Protein AF-A0A1Z8RBE4-F1 (afdb_monomer_lite)

Structure (mmCIF, N/CA/C/O backbone):
data_AF-A0A1Z8RBE4-F1
#
_entry.id   AF-A0A1Z8RBE4-F1
#
loop_
_atom_site.group_PDB
_atom_site.id
_atom_site.type_symbol
_atom_site.label_atom_id
_atom_site.label_alt_id
_atom_site.label_comp_id
_atom_site.label_asym_id
_atom_site.label_entity_id
_atom_site.label_seq_id
_atom_site.pdbx_PDB_ins_code
_atom_site.Cartn_x
_atom_site.Cartn_y
_atom_site.Cartn_z
_atom_site.occupancy
_atom_site.B_iso_or_equiv
_atom_site.auth_seq_id
_atom_site.auth_comp_id
_atom_site.auth_asym_id
_atom_site.auth_atom_id
_atom_site.pdbx_PDB_model_num
ATOM 1 N N . MET A 1 1 ? -74.641 35.977 -3.602 1.00 45.03 1 MET A N 1
ATOM 2 C CA . MET A 1 1 ? -73.282 36.403 -4.003 1.00 45.03 1 MET A CA 1
ATOM 3 C C . MET A 1 1 ? -72.287 35.531 -3.254 1.00 45.03 1 MET A C 1
ATOM 5 O O . MET A 1 1 ? -72.304 35.525 -2.033 1.00 45.03 1 MET A O 1
ATOM 9 N N . PHE A 1 2 ? -71.544 34.701 -3.987 1.00 40.22 2 PHE A N 1
ATOM 10 C CA . PHE A 1 2 ? -70.661 33.651 -3.470 1.00 40.22 2 PHE A CA 1
ATOM 11 C C . PHE A 1 2 ? -69.279 34.232 -3.129 1.00 40.22 2 PHE A C 1
ATOM 13 O O . PHE A 1 2 ? -68.620 34.770 -4.012 1.00 40.22 2 PHE A O 1
ATOM 20 N N . GLY A 1 3 ? -68.839 34.125 -1.871 1.00 46.12 3 GLY A N 1
ATOM 21 C CA . GLY A 1 3 ? -67.482 34.480 -1.436 1.00 46.12 3 GLY A CA 1
ATOM 22 C C . GLY A 1 3 ? -66.641 33.224 -1.222 1.00 46.12 3 GLY A C 1
ATOM 23 O O . GLY A 1 3 ? -66.810 32.531 -0.220 1.00 46.12 3 GLY A O 1
ATOM 24 N N . LEU A 1 4 ? -65.779 32.904 -2.191 1.00 55.22 4 LEU A N 1
ATOM 25 C CA . LEU A 1 4 ? -64.899 31.734 -2.188 1.00 55.22 4 LEU A CA 1
ATOM 26 C C . LEU A 1 4 ? -63.649 31.948 -1.314 1.00 55.22 4 LEU A C 1
ATOM 28 O O . LEU A 1 4 ? -63.030 33.009 -1.324 1.00 55.22 4 LEU A O 1
ATOM 32 N N . ARG A 1 5 ? -63.259 30.879 -0.605 1.00 53.16 5 ARG A N 1
ATOM 33 C CA . ARG A 1 5 ? -62.002 30.712 0.144 1.00 53.16 5 ARG A CA 1
ATOM 34 C C . ARG A 1 5 ? -60.782 30.836 -0.777 1.00 53.16 5 ARG A C 1
ATOM 36 O O . ARG A 1 5 ? -60.680 30.102 -1.758 1.00 53.16 5 ARG A O 1
ATOM 43 N N . MET A 1 6 ? -59.824 31.686 -0.405 1.00 49.75 6 MET A N 1
ATOM 44 C CA . MET A 1 6 ? -58.508 31.756 -1.045 1.00 49.75 6 MET A CA 1
ATOM 45 C C . MET A 1 6 ? -57.665 30.534 -0.654 1.00 49.75 6 MET A C 1
ATOM 47 O O . MET A 1 6 ? -57.445 30.269 0.527 1.00 49.75 6 MET A O 1
ATOM 51 N N . LYS A 1 7 ? -57.199 29.786 -1.656 1.00 60.84 7 LYS A N 1
ATOM 52 C CA . LYS A 1 7 ? -56.149 28.772 -1.524 1.00 60.84 7 LYS A CA 1
ATOM 53 C C . LYS A 1 7 ? -54.821 29.440 -1.864 1.00 60.84 7 LYS A C 1
ATOM 55 O O . LYS A 1 7 ? -54.630 29.878 -2.993 1.00 60.84 7 LYS A O 1
ATOM 60 N N . VAL A 1 8 ? -53.926 29.515 -0.884 1.00 56.09 8 VAL A N 1
ATOM 61 C CA . VAL A 1 8 ? -52.513 29.833 -1.103 1.00 56.09 8 VAL A CA 1
ATOM 62 C C . VAL A 1 8 ? -51.862 28.600 -1.719 1.00 56.09 8 VAL A C 1
ATOM 64 O O . VAL A 1 8 ? -51.882 27.529 -1.116 1.00 56.09 8 VAL A O 1
ATOM 67 N N . HIS A 1 9 ? -51.304 28.753 -2.916 1.00 51.44 9 HIS A N 1
ATOM 68 C CA . HIS A 1 9 ? -50.381 27.791 -3.502 1.00 51.44 9 HIS A CA 1
ATOM 69 C C . HIS A 1 9 ? -49.043 28.494 -3.704 1.00 51.44 9 HIS A C 1
ATOM 71 O O . HIS A 1 9 ? -48.929 29.423 -4.499 1.00 51.44 9 HIS A O 1
ATOM 77 N N . ILE A 1 10 ? -48.056 28.051 -2.931 1.00 52.22 10 ILE A N 1
ATOM 78 C CA . ILE A 1 10 ? -46.643 28.349 -3.133 1.00 52.22 10 ILE A CA 1
ATOM 79 C C . ILE A 1 10 ? -46.169 27.461 -4.285 1.00 52.22 10 ILE A C 1
ATOM 81 O O . ILE A 1 10 ? -46.420 26.254 -4.267 1.00 52.22 10 ILE A O 1
ATOM 85 N N . ILE A 1 11 ? -45.491 28.050 -5.268 1.00 54.41 11 ILE A N 1
ATOM 86 C CA . ILE A 1 11 ? -44.713 27.319 -6.271 1.00 54.41 11 ILE A CA 1
ATOM 87 C C . ILE A 1 11 ? -43.317 27.938 -6.285 1.00 54.41 11 ILE A C 1
ATOM 89 O O . ILE A 1 11 ? -43.170 29.160 -6.286 1.00 54.41 11 ILE A O 1
ATOM 93 N N . ALA A 1 12 ? -42.330 27.053 -6.190 1.00 44.22 12 ALA A N 1
ATOM 94 C CA . ALA A 1 12 ? -40.912 27.332 -6.103 1.00 44.22 12 ALA A CA 1
ATOM 95 C C . ALA A 1 12 ? -40.317 27.775 -7.451 1.00 44.22 12 ALA A C 1
ATOM 97 O O . ALA A 1 12 ? -40.766 27.333 -8.503 1.00 44.22 12 ALA A O 1
ATOM 98 N N . SER A 1 13 ? -39.318 28.648 -7.319 1.00 48.56 13 SER A N 1
ATOM 99 C CA . SER A 1 13 ? -38.073 28.811 -8.078 1.00 48.56 13 SER A CA 1
ATOM 100 C C . SER A 1 13 ? -37.977 28.276 -9.508 1.00 48.56 13 SER A C 1
ATOM 102 O O . SER A 1 13 ? -38.004 27.068 -9.699 1.00 48.56 13 SER A O 1
ATOM 104 N N . ASP A 1 14 ? -37.652 29.174 -10.443 1.00 46.34 14 ASP A N 1
ATOM 105 C CA . ASP A 1 14 ? -36.620 28.923 -11.455 1.00 46.34 14 ASP A CA 1
ATOM 106 C C . ASP A 1 14 ? -36.020 30.237 -11.999 1.00 46.34 14 ASP A C 1
ATOM 108 O O . ASP A 1 14 ? -36.633 31.303 -11.918 1.00 46.34 14 ASP A O 1
ATOM 112 N N . ASP A 1 15 ? -34.805 30.090 -12.532 1.00 50.50 15 ASP A N 1
ATOM 113 C CA . ASP A 1 15 ? -34.038 30.986 -13.409 1.00 50.50 15 ASP A CA 1
ATOM 114 C C . ASP A 1 15 ? -33.240 32.158 -12.804 1.00 50.50 15 ASP A C 1
ATOM 116 O O . ASP A 1 15 ? -33.662 33.314 -12.753 1.00 50.50 15 ASP A O 1
ATOM 120 N N . SER A 1 16 ? -31.966 31.875 -12.506 1.00 50.69 16 SER A N 1
ATOM 121 C CA . SER A 1 16 ? -30.897 32.870 -12.638 1.00 50.69 16 SER A CA 1
ATOM 122 C C . SER A 1 16 ? -29.679 32.282 -13.353 1.00 50.69 16 SER A C 1
ATOM 124 O O . SER A 1 16 ? -28.871 31.543 -12.792 1.00 50.69 16 SER A O 1
ATOM 126 N N . GLU A 1 17 ? -29.596 32.660 -14.620 1.00 48.16 17 GLU A N 1
ATOM 127 C CA . GLU A 1 17 ? -28.511 32.533 -15.583 1.00 48.16 17 GLU A CA 1
ATOM 128 C C . GLU A 1 17 ? -27.193 33.171 -15.089 1.00 48.16 17 GLU A C 1
ATOM 130 O O . GLU A 1 17 ? -27.206 34.251 -14.496 1.00 48.16 17 GLU A O 1
ATOM 135 N N . SER A 1 18 ? -26.036 32.580 -15.425 1.00 45.00 18 SER A N 1
ATOM 136 C CA . SER A 1 18 ? -25.027 33.198 -16.317 1.00 45.00 18 SER A CA 1
ATOM 137 C C . SER A 1 18 ? -23.552 32.832 -16.025 1.00 45.00 18 SER A C 1
ATOM 139 O O . SER A 1 18 ? -23.072 32.994 -14.910 1.00 45.00 18 SER A O 1
ATOM 141 N N . LYS A 1 19 ? -22.843 32.504 -17.129 1.00 41.44 19 LYS A N 1
ATOM 142 C CA . LYS A 1 19 ? -21.396 32.691 -17.441 1.00 41.44 19 LYS A CA 1
ATOM 143 C C . LYS A 1 19 ? -20.410 31.809 -16.640 1.00 41.44 19 LYS A C 1
ATOM 145 O O . LYS A 1 19 ? -20.568 31.612 -15.453 1.00 41.44 19 LYS A O 1
ATOM 150 N N . SER A 1 20 ? -19.365 31.218 -17.215 1.00 42.00 20 SER A N 1
ATOM 151 C CA . SER A 1 20 ? -18.440 31.700 -18.245 1.00 42.00 20 SER A CA 1
ATOM 152 C C . SER A 1 20 ? -17.643 30.529 -18.842 1.00 42.00 20 SER A C 1
ATOM 154 O O . SER A 1 20 ? -17.515 29.504 -18.184 1.00 42.00 20 SER A O 1
ATOM 156 N N . SER A 1 21 ? -17.117 30.740 -20.054 1.00 49.38 21 SER A N 1
ATOM 157 C CA . SER A 1 21 ? -15.854 30.244 -20.643 1.00 49.38 21 SER A CA 1
ATOM 158 C C . SER A 1 21 ? -15.160 29.063 -19.939 1.00 49.38 21 SER A C 1
ATOM 160 O O . SER A 1 21 ? -14.879 29.124 -18.755 1.00 49.38 21 SER A O 1
ATOM 162 N N . ASP A 1 22 ? -14.843 27.958 -20.613 1.00 49.53 22 ASP A N 1
ATOM 163 C CA . ASP A 1 22 ? -13.645 27.911 -21.451 1.00 49.53 22 ASP A CA 1
ATOM 164 C C . ASP A 1 22 ? -13.732 26.836 -22.541 1.00 49.53 22 ASP A C 1
ATOM 166 O O . ASP A 1 22 ? -13.860 25.637 -22.290 1.00 49.53 22 ASP A O 1
ATOM 170 N N . THR A 1 23 ? -13.573 27.271 -23.786 1.00 54.00 23 THR A N 1
ATOM 171 C CA . THR A 1 23 ? -13.182 26.398 -24.889 1.00 54.00 23 THR A CA 1
ATOM 172 C C . THR A 1 23 ? -11.694 26.085 -24.752 1.00 54.00 23 THR A C 1
ATOM 174 O O . THR A 1 23 ? -10.854 26.837 -25.247 1.00 54.00 23 THR A O 1
ATOM 177 N N . VAL A 1 24 ? -11.352 24.973 -24.101 1.00 50.44 24 VAL A N 1
ATOM 178 C CA . VAL A 1 24 ? -10.021 24.372 -24.244 1.00 50.44 24 VAL A CA 1
ATOM 179 C C . VAL A 1 24 ? -10.122 23.220 -25.232 1.00 50.44 24 VAL A C 1
ATOM 181 O O . VAL A 1 24 ? -10.537 22.109 -24.912 1.00 50.44 24 VAL A O 1
ATOM 184 N N . THR A 1 25 ? -9.707 23.507 -26.461 1.00 50.59 25 THR A N 1
ATOM 185 C CA . THR A 1 25 ? -9.302 22.505 -27.443 1.00 50.59 25 THR A CA 1
ATOM 186 C C . THR A 1 25 ? -8.106 21.739 -26.876 1.00 50.59 25 THR A C 1
ATOM 188 O O . THR A 1 25 ? -6.971 22.206 -26.963 1.00 50.59 25 THR A O 1
ATOM 191 N N . LEU A 1 26 ? -8.336 20.561 -26.293 1.00 53.50 26 LEU A N 1
ATOM 192 C CA . LEU A 1 26 ? -7.264 19.598 -26.060 1.00 53.50 26 LEU A CA 1
ATOM 193 C C . LEU A 1 26 ? -7.101 18.739 -27.311 1.00 53.50 26 LEU A C 1
ATOM 195 O O . LEU A 1 26 ? -7.940 17.905 -27.652 1.00 53.50 26 LEU A O 1
ATOM 199 N N . LEU A 1 27 ? -5.984 18.985 -27.993 1.00 48.34 27 LEU A N 1
ATOM 200 C CA . LEU A 1 27 ? -5.386 18.095 -28.973 1.00 48.34 27 LEU A CA 1
ATOM 201 C C . LEU A 1 27 ? -5.362 16.675 -28.400 1.00 48.34 27 LEU A C 1
ATOM 203 O O . LEU A 1 27 ? -4.679 16.383 -27.419 1.00 48.34 27 LEU A O 1
ATOM 207 N N . SER A 1 28 ? -6.144 15.803 -29.027 1.00 52.81 28 SER A N 1
ATOM 208 C CA . SER A 1 28 ? -6.114 14.369 -28.791 1.00 52.81 28 SER A CA 1
ATOM 209 C C . SER A 1 28 ? -4.772 13.829 -29.277 1.00 52.81 28 SER A C 1
ATOM 211 O O . SER A 1 28 ? -4.596 13.598 -30.470 1.00 52.81 28 SER A O 1
ATOM 213 N N . ASN A 1 29 ? -3.823 13.629 -28.362 1.00 51.22 29 ASN A N 1
ATOM 214 C CA . ASN A 1 29 ? -2.681 12.759 -28.613 1.00 51.22 29 ASN A CA 1
ATOM 215 C C . ASN A 1 29 ? -3.048 11.349 -28.152 1.00 51.22 29 ASN A C 1
ATOM 217 O O . ASN A 1 29 ? -3.082 11.038 -26.963 1.00 51.22 29 ASN A O 1
ATOM 221 N N . SER A 1 30 ? -3.367 10.504 -29.126 1.00 64.75 30 SER A N 1
ATOM 222 C CA . SER A 1 30 ? -3.540 9.068 -28.954 1.00 64.75 30 SER A CA 1
ATOM 223 C C . SER A 1 30 ? -2.195 8.414 -28.625 1.00 64.75 30 SER A C 1
ATOM 225 O O . SER A 1 30 ? -1.255 8.512 -29.409 1.00 64.75 30 SER A O 1
ATOM 227 N N . GLY A 1 31 ? -2.109 7.703 -27.499 1.00 45.03 31 GLY A N 1
ATOM 228 C CA . GLY A 1 31 ? -0.949 6.869 -27.186 1.00 45.03 31 GLY A CA 1
ATOM 229 C C . GLY A 1 31 ? -1.071 6.169 -25.837 1.00 45.03 31 GLY A C 1
ATOM 230 O O . GLY A 1 31 ? -0.711 6.746 -24.822 1.00 45.03 31 GLY A O 1
ATOM 231 N N . GLY A 1 32 ? -1.546 4.921 -25.847 1.00 46.44 32 GLY A N 1
ATOM 232 C CA . GLY A 1 32 ? -1.541 4.034 -24.679 1.00 46.44 32 GLY A CA 1
ATOM 233 C C . GLY A 1 32 ? -2.941 3.621 -24.247 1.00 46.44 32 GLY A C 1
ATOM 234 O O . GLY A 1 32 ? -3.586 4.279 -23.442 1.00 46.44 32 GLY A O 1
ATOM 235 N N . SER A 1 33 ? -3.432 2.510 -24.789 1.00 45.88 33 SER A N 1
ATOM 236 C CA . SER A 1 33 ? -4.626 1.821 -24.300 1.00 45.88 33 SER A CA 1
ATOM 237 C C . SER A 1 33 ? -4.319 1.129 -22.965 1.00 45.88 33 SER A C 1
ATOM 239 O O . SER A 1 33 ? -4.239 -0.099 -22.887 1.00 45.88 33 SER A O 1
ATOM 241 N N . ASP A 1 34 ? -4.110 1.933 -21.927 1.00 57.97 34 ASP A N 1
ATOM 242 C CA . ASP A 1 34 ? -3.974 1.488 -20.549 1.00 57.97 34 ASP A CA 1
ATOM 243 C C . ASP A 1 34 ? -5.353 1.045 -20.064 1.00 57.97 34 ASP A C 1
ATOM 245 O O . ASP A 1 34 ? -6.260 1.849 -19.838 1.00 57.97 34 ASP A O 1
ATOM 249 N N . LYS A 1 35 ? -5.556 -0.269 -19.940 1.00 59.41 35 LYS A N 1
ATOM 250 C CA . LYS A 1 35 ? -6.739 -0.786 -19.251 1.00 59.41 35 LYS A CA 1
ATOM 251 C C . LYS A 1 35 ? -6.707 -0.250 -17.821 1.00 59.41 35 LYS A C 1
ATOM 253 O O . LYS A 1 35 ? -5.839 -0.644 -17.047 1.00 59.41 35 LYS A O 1
ATOM 258 N N . VAL A 1 36 ? -7.651 0.622 -17.474 1.00 64.81 36 VAL A N 1
ATOM 259 C CA . VAL A 1 36 ? -7.800 1.152 -16.114 1.00 64.81 36 VAL A CA 1
ATOM 260 C C . VAL A 1 36 ? -8.169 -0.009 -15.189 1.00 64.81 36 VAL A C 1
ATOM 262 O O . VAL A 1 36 ? -9.313 -0.464 -15.147 1.00 64.81 36 VAL A O 1
ATOM 265 N N . VAL A 1 37 ? -7.176 -0.554 -14.487 1.00 74.81 37 VAL A N 1
ATOM 266 C CA . VAL A 1 37 ? -7.389 -1.587 -13.472 1.00 74.81 37 VAL A CA 1
ATOM 267 C C . VAL A 1 37 ? -8.030 -0.912 -12.266 1.00 74.81 37 VAL A C 1
ATOM 269 O O . VAL A 1 37 ? -7.477 0.040 -11.720 1.00 74.81 37 VAL A O 1
ATOM 272 N N . LYS A 1 38 ? -9.197 -1.400 -11.833 1.00 88.62 38 LYS A N 1
ATOM 273 C CA . LYS A 1 38 ? -9.845 -0.903 -10.616 1.00 88.62 38 LYS A CA 1
ATOM 274 C C . LYS A 1 38 ? -9.026 -1.334 -9.397 1.00 88.62 38 LYS A C 1
ATOM 276 O O . LYS A 1 38 ? -9.080 -2.499 -8.990 1.00 88.62 38 LYS A O 1
ATOM 281 N N . LEU A 1 39 ? -8.251 -0.397 -8.856 1.00 94.25 39 LEU A N 1
ATOM 282 C CA . LEU A 1 39 ? -7.370 -0.626 -7.716 1.00 94.25 39 LEU A CA 1
ATOM 283 C C . LEU A 1 39 ? -8.085 -0.401 -6.379 1.00 94.25 39 LEU A C 1
ATOM 285 O O . LEU A 1 39 ? -8.988 0.433 -6.277 1.00 94.25 39 LEU A O 1
ATOM 289 N N . VAL A 1 40 ? -7.652 -1.130 -5.351 1.00 96.31 40 VAL A N 1
ATOM 290 C CA . VAL A 1 40 ? -8.054 -0.923 -3.951 1.00 96.31 40 VAL A CA 1
ATOM 291 C C . VAL A 1 40 ? -6.829 -0.725 -3.061 1.00 96.31 40 VAL A C 1
ATOM 293 O O . VAL A 1 40 ? -5.755 -1.255 -3.350 1.00 96.31 40 VAL A O 1
ATOM 296 N N . CYS A 1 41 ? -6.986 0.032 -1.976 1.00 96.69 41 CYS A N 1
ATOM 297 C CA . CYS A 1 41 ? -5.929 0.233 -0.988 1.00 96.69 41 CYS A CA 1
ATOM 298 C C . CYS A 1 41 ? -5.513 -1.101 -0.358 1.00 96.69 41 CYS A C 1
ATOM 300 O O . CYS A 1 41 ? -6.360 -1.889 0.056 1.00 96.69 41 CYS A O 1
ATOM 302 N N . TRP A 1 42 ? -4.205 -1.327 -0.238 1.00 95.94 42 TRP A N 1
ATOM 303 C CA . TRP A 1 42 ? -3.645 -2.536 0.365 1.00 95.94 42 TRP A CA 1
ATOM 304 C C . TRP A 1 42 ? -3.967 -2.673 1.862 1.00 95.94 42 TRP A C 1
ATOM 306 O O . TRP A 1 42 ? -4.019 -3.798 2.351 1.00 95.94 42 TRP A O 1
ATOM 316 N N . ASN A 1 43 ? -4.191 -1.557 2.570 1.00 95.56 43 ASN A N 1
ATOM 317 C CA . ASN A 1 43 ? -4.424 -1.540 4.016 1.00 95.56 43 ASN A CA 1
ATOM 318 C C . ASN A 1 43 ? -5.914 -1.577 4.380 1.00 95.56 43 ASN A C 1
ATOM 320 O O . ASN A 1 43 ? -6.335 -2.452 5.124 1.00 95.56 43 ASN A O 1
ATOM 324 N N . CYS A 1 44 ? -6.724 -0.655 3.845 1.00 94.94 44 CYS A N 1
ATOM 325 C CA . CYS A 1 44 ? -8.140 -0.516 4.223 1.00 94.94 44 CYS A CA 1
ATOM 326 C C . CYS A 1 44 ? -9.137 -1.034 3.174 1.00 94.94 44 CYS A C 1
ATOM 328 O O . CYS A 1 44 ? -10.331 -1.110 3.448 1.00 94.94 44 CYS A O 1
ATOM 330 N N . GLY A 1 45 ? -8.680 -1.363 1.961 1.00 94.88 45 GLY A N 1
ATOM 331 C CA . GLY A 1 45 ? -9.543 -1.883 0.896 1.00 94.88 45 GLY A CA 1
ATOM 332 C C . GLY A 1 45 ? -10.405 -0.833 0.191 1.00 94.88 45 GLY A C 1
ATOM 333 O O . GLY A 1 45 ? -11.179 -1.187 -0.698 1.00 94.88 45 GLY A O 1
ATOM 334 N N . ALA A 1 46 ? -10.268 0.453 0.534 1.00 95.69 46 ALA A N 1
ATOM 335 C CA . ALA A 1 46 ? -10.982 1.535 -0.137 1.00 95.69 46 ALA A CA 1
ATOM 336 C C . ALA A 1 46 ? -10.666 1.576 -1.643 1.00 95.69 46 ALA A C 1
ATOM 338 O O . ALA A 1 46 ? -9.533 1.328 -2.064 1.00 95.69 46 ALA A O 1
ATOM 339 N N . SER A 1 47 ? -11.673 1.911 -2.452 1.00 95.44 47 SER A N 1
ATOM 340 C CA . SER A 1 47 ? -11.530 2.083 -3.902 1.00 95.44 47 SER A CA 1
ATOM 341 C C . SER A 1 47 ? -10.585 3.241 -4.222 1.00 95.44 47 SER A C 1
ATOM 343 O O . SER A 1 47 ? -10.713 4.321 -3.654 1.00 95.44 47 SER A O 1
ATOM 345 N N . LEU A 1 48 ? -9.678 3.032 -5.176 1.00 95.44 48 LEU A N 1
ATOM 346 C CA . LEU A 1 48 ? -8.726 4.041 -5.654 1.00 95.44 48 LEU A CA 1
ATOM 347 C C . LEU A 1 48 ? -9.050 4.509 -7.079 1.00 95.44 48 LEU A C 1
ATOM 349 O O . LEU A 1 48 ? -8.174 4.979 -7.792 1.00 95.44 48 LEU A O 1
ATOM 353 N N . ALA A 1 49 ? -10.305 4.365 -7.513 1.00 92.31 49 ALA A N 1
ATOM 354 C CA . ALA A 1 49 ? -10.739 4.745 -8.860 1.00 92.31 49 ALA A CA 1
ATOM 355 C C . ALA A 1 49 ? -10.534 6.239 -9.179 1.00 92.31 49 ALA A C 1
ATOM 357 O O . ALA A 1 49 ? -10.374 6.594 -10.340 1.00 92.31 49 ALA A O 1
ATOM 358 N N . GLU A 1 50 ? -10.531 7.093 -8.155 1.00 89.81 50 GLU A N 1
ATOM 359 C CA . GLU A 1 50 ? -10.315 8.541 -8.276 1.00 89.81 50 GLU A CA 1
ATOM 360 C C . GLU A 1 50 ? -8.838 8.939 -8.127 1.00 89.81 50 GLU A C 1
ATOM 362 O O . GLU A 1 50 ? -8.499 10.113 -8.258 1.00 89.81 50 GLU A O 1
ATOM 367 N N . GLN A 1 51 ? -7.943 7.986 -7.837 1.00 91.25 51 GLN A N 1
ATOM 368 C CA . GLN A 1 51 ? -6.518 8.285 -7.728 1.00 91.25 51 GLN A CA 1
ATOM 369 C C . GLN A 1 51 ? -5.900 8.509 -9.111 1.00 91.25 51 GLN A C 1
ATOM 371 O O . GLN A 1 51 ? -6.192 7.747 -10.040 1.00 91.25 51 GLN A O 1
ATOM 376 N N . PRO A 1 52 ? -5.007 9.506 -9.257 1.00 88.56 52 PRO A N 1
ATOM 377 C CA . PRO A 1 52 ? -4.275 9.713 -10.494 1.00 88.56 52 PRO A CA 1
ATOM 378 C C . PRO A 1 52 ? -3.519 8.450 -10.912 1.00 88.56 52 PRO A C 1
ATOM 380 O O . PRO A 1 52 ? -2.774 7.855 -10.135 1.00 88.56 52 PRO A O 1
ATOM 383 N N . THR A 1 53 ? -3.687 8.053 -12.170 1.00 87.12 53 THR A N 1
ATOM 384 C CA . THR A 1 53 ? -2.869 7.012 -12.793 1.00 87.12 53 THR A CA 1
ATOM 385 C C . THR A 1 53 ? -1.841 7.655 -13.725 1.00 87.12 53 THR A C 1
ATOM 387 O O . THR A 1 53 ? -2.226 8.505 -14.530 1.00 87.12 53 THR A O 1
ATOM 390 N N . PRO A 1 54 ? -0.559 7.252 -13.674 1.00 90.31 54 PRO A N 1
ATOM 391 C CA . PRO A 1 54 ? 0.016 6.251 -12.770 1.00 90.31 54 PRO A CA 1
ATOM 392 C C . PRO A 1 54 ? 0.131 6.759 -11.323 1.00 90.31 54 PRO A C 1
ATOM 394 O O . PRO A 1 54 ? 0.369 7.945 -11.105 1.00 90.31 54 PRO A O 1
ATOM 397 N N . ILE A 1 55 ? 0.018 5.835 -10.358 1.00 93.56 55 ILE A N 1
ATOM 398 C CA . ILE A 1 55 ? 0.240 6.121 -8.932 1.00 93.56 55 ILE A CA 1
ATOM 399 C C . ILE A 1 55 ? 1.651 6.686 -8.766 1.00 93.56 55 ILE A C 1
ATOM 401 O O . ILE A 1 55 ? 2.636 6.052 -9.155 1.00 93.56 55 ILE A O 1
ATOM 405 N N . ARG A 1 56 ? 1.747 7.877 -8.185 1.00 94.06 56 ARG A N 1
ATOM 406 C CA . ARG A 1 56 ? 2.995 8.586 -7.907 1.00 94.06 56 ARG A 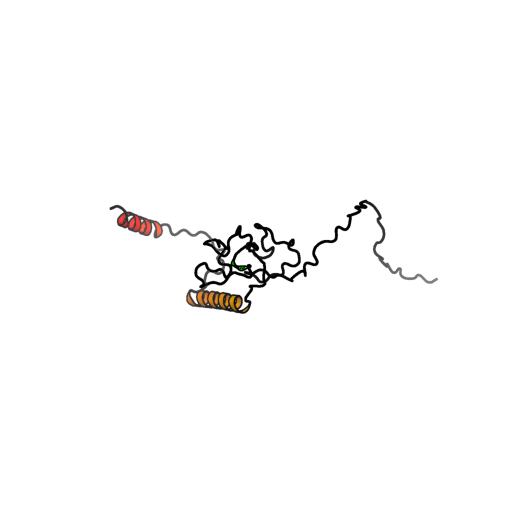CA 1
ATOM 407 C C . ARG A 1 56 ? 3.562 8.159 -6.558 1.00 94.06 56 ARG A C 1
ATOM 409 O O . ARG A 1 56 ? 2.856 7.670 -5.684 1.00 94.06 56 ARG A O 1
ATOM 416 N N . ARG A 1 57 ? 4.856 8.418 -6.359 1.00 94.38 57 ARG A N 1
ATOM 417 C CA . ARG A 1 57 ? 5.618 8.000 -5.165 1.00 94.38 57 ARG A CA 1
ATOM 418 C C . ARG A 1 57 ? 5.017 8.450 -3.828 1.00 94.38 57 ARG A C 1
ATOM 420 O O . ARG A 1 57 ? 5.190 7.763 -2.829 1.00 94.38 57 ARG A O 1
ATOM 427 N N . HIS A 1 58 ? 4.328 9.588 -3.812 1.00 94.06 58 HIS A N 1
ATOM 428 C CA . HIS A 1 58 ? 3.759 10.187 -2.601 1.00 94.06 58 HIS A CA 1
ATOM 429 C C . HIS A 1 58 ? 2.231 10.118 -2.544 1.00 94.06 58 HIS A C 1
ATOM 431 O O . HIS A 1 58 ? 1.643 10.697 -1.630 1.00 94.06 58 HIS A O 1
ATOM 437 N N . ASP A 1 59 ? 1.594 9.433 -3.497 1.00 95.69 59 ASP A N 1
ATOM 438 C CA . ASP A 1 59 ? 0.146 9.268 -3.474 1.00 95.69 59 ASP A CA 1
ATOM 439 C C . ASP A 1 59 ? -0.250 8.405 -2.273 1.00 95.69 59 ASP A C 1
ATOM 441 O O . ASP A 1 59 ? 0.384 7.389 -1.957 1.00 95.69 59 ASP A O 1
ATOM 445 N N . GLN A 1 60 ? -1.308 8.837 -1.597 1.00 97.19 60 GLN A N 1
ATOM 446 C CA . GLN A 1 60 ? -1.805 8.252 -0.359 1.00 97.19 60 GLN A CA 1
ATOM 447 C C . GLN A 1 60 ? -3.267 7.859 -0.520 1.00 97.19 60 GLN A C 1
ATOM 449 O O . GLN A 1 60 ? -4.023 8.463 -1.281 1.00 97.19 60 GLN A O 1
ATOM 454 N N . CYS A 1 61 ? -3.685 6.845 0.230 1.00 96.75 61 CYS A N 1
ATOM 455 C CA . CYS A 1 61 ? -5.088 6.484 0.299 1.00 96.75 61 CYS A CA 1
ATOM 456 C C . CYS A 1 61 ? -5.904 7.639 0.911 1.00 96.75 61 CYS A C 1
ATOM 458 O O . CYS A 1 61 ? -5.589 8.064 2.019 1.00 96.75 61 CYS A O 1
ATOM 460 N N . PRO A 1 62 ? -7.009 8.086 0.289 1.00 96.19 62 PRO A N 1
ATOM 461 C CA . PRO A 1 62 ? -7.847 9.148 0.855 1.00 96.19 62 PRO A CA 1
ATOM 462 C C . PRO A 1 62 ? -8.606 8.726 2.125 1.00 96.19 62 PRO A C 1
ATOM 464 O O . PRO A 1 62 ? -9.144 9.572 2.826 1.00 96.19 62 PRO A O 1
ATOM 467 N N . CYS A 1 63 ? -8.683 7.421 2.414 1.00 96.56 63 CYS A N 1
ATOM 468 C CA . CYS A 1 63 ? -9.413 6.886 3.563 1.00 96.56 63 CYS A CA 1
ATOM 469 C C . CYS A 1 63 ? -8.512 6.640 4.781 1.00 96.56 63 CYS A C 1
ATOM 471 O O . CYS A 1 63 ? -8.888 6.994 5.892 1.00 96.56 63 CYS A O 1
ATOM 473 N N . CYS A 1 64 ? -7.338 6.029 4.589 1.00 96.31 64 CYS A N 1
ATOM 474 C CA . CYS A 1 64 ? -6.446 5.662 5.694 1.00 96.31 64 CYS A CA 1
ATOM 475 C C . CYS A 1 64 ? -5.058 6.311 5.621 1.00 96.31 64 CYS A C 1
ATOM 477 O O . CYS A 1 64 ? -4.199 5.947 6.413 1.0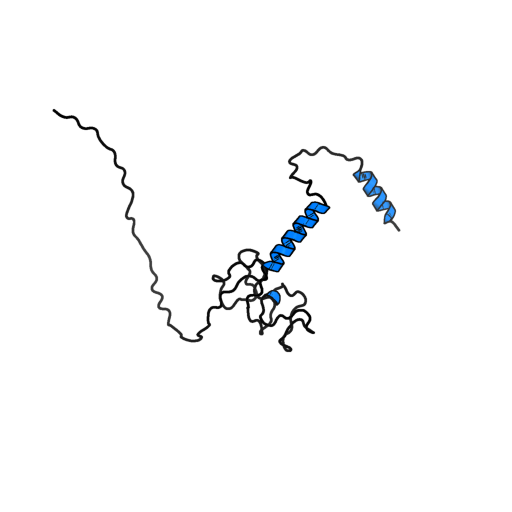0 96.31 64 CYS A O 1
ATOM 479 N N . PHE A 1 65 ? -4.819 7.208 4.656 1.00 96.62 65 PHE A N 1
ATOM 480 C CA . PHE A 1 65 ? -3.566 7.956 4.453 1.00 96.62 65 PHE A CA 1
ATOM 481 C C . PHE A 1 65 ? -2.301 7.115 4.232 1.00 96.62 65 PHE A C 1
ATOM 483 O O . PHE A 1 65 ? -1.200 7.645 4.138 1.00 96.62 65 PHE A O 1
ATOM 490 N N . GLU A 1 66 ? -2.450 5.802 4.066 1.00 96.75 66 GLU A N 1
ATOM 491 C CA . GLU A 1 66 ? -1.329 4.923 3.754 1.00 96.75 66 GLU A CA 1
ATOM 492 C C . GLU A 1 66 ? -0.780 5.180 2.359 1.00 96.75 66 GLU A C 1
ATOM 494 O O . GLU A 1 66 ? -1.531 5.428 1.407 1.00 96.75 66 GLU A O 1
ATOM 499 N N . VAL A 1 67 ? 0.538 5.050 2.228 1.00 97.44 67 VAL A N 1
ATOM 500 C CA . VAL A 1 67 ? 1.226 5.247 0.955 1.00 97.44 67 VAL A CA 1
ATOM 501 C C . VAL A 1 67 ? 0.829 4.154 -0.036 1.00 97.44 67 VAL A C 1
ATOM 503 O O . VAL A 1 67 ? 0.798 2.964 0.292 1.00 97.44 67 VAL A O 1
ATOM 506 N N . LEU A 1 68 ? 0.542 4.560 -1.273 1.00 96.94 68 LEU A N 1
ATOM 507 C CA . LEU A 1 68 ? 0.120 3.659 -2.345 1.00 96.94 68 LEU A CA 1
ATOM 508 C C . LEU A 1 68 ? 1.303 3.136 -3.173 1.00 96.94 68 LEU A C 1
ATOM 510 O O . LEU A 1 68 ? 1.296 1.989 -3.615 1.00 96.94 68 LEU A O 1
ATOM 514 N N . HIS A 1 69 ? 2.353 3.939 -3.356 1.00 97.38 69 HIS A N 1
ATOM 515 C CA . HIS A 1 69 ? 3.572 3.521 -4.055 1.00 97.38 69 HIS A CA 1
ATOM 516 C C . HIS A 1 69 ? 4.562 2.820 -3.109 1.00 97.38 69 HIS A C 1
ATOM 518 O O . HIS A 1 69 ? 5.666 3.299 -2.837 1.00 97.38 69 HIS A O 1
ATOM 524 N N . CYS A 1 70 ? 4.148 1.672 -2.584 1.00 97.81 70 CYS A N 1
ATOM 525 C CA . CYS A 1 70 ? 4.910 0.872 -1.626 1.00 97.81 70 CYS A CA 1
ATOM 526 C C . CYS A 1 70 ? 5.007 -0.594 -2.076 1.00 97.81 70 CYS A C 1
ATOM 528 O O . CYS A 1 70 ? 4.304 -1.044 -2.987 1.00 97.81 70 CYS A O 1
ATOM 530 N N . CYS A 1 71 ? 5.881 -1.379 -1.438 1.00 97.75 71 CYS A N 1
ATOM 531 C CA . CYS A 1 71 ? 6.019 -2.799 -1.775 1.00 97.75 71 CYS A CA 1
ATOM 532 C C . CYS A 1 71 ? 4.707 -3.551 -1.531 1.00 97.75 71 CYS A C 1
ATOM 534 O O . CYS A 1 71 ? 4.306 -4.346 -2.375 1.00 97.75 71 CYS A O 1
ATOM 536 N N . ARG A 1 72 ? 3.980 -3.235 -0.451 1.00 96.88 72 ARG A N 1
ATOM 537 C CA . ARG A 1 72 ? 2.693 -3.874 -0.115 1.00 96.88 72 ARG A CA 1
ATOM 538 C C . ARG A 1 72 ? 1.642 -3.791 -1.228 1.00 96.88 72 ARG A C 1
ATOM 540 O O . ARG A 1 72 ? 0.783 -4.665 -1.294 1.00 96.88 72 ARG A O 1
ATOM 547 N N . MET A 1 73 ? 1.727 -2.798 -2.114 1.00 96.25 73 MET A N 1
ATOM 548 C CA . MET A 1 73 ? 0.808 -2.618 -3.242 1.00 96.25 73 MET A CA 1
ATOM 549 C C . MET A 1 73 ? 1.386 -3.081 -4.594 1.00 96.25 73 MET A C 1
ATOM 551 O O . MET A 1 73 ? 0.693 -3.067 -5.612 1.00 96.25 73 MET A O 1
ATOM 555 N N . CYS A 1 74 ? 2.648 -3.513 -4.631 1.00 96.81 74 CYS A N 1
ATOM 556 C CA . CYS A 1 74 ? 3.330 -3.921 -5.856 1.00 96.81 74 CYS A CA 1
ATOM 557 C C . CYS A 1 74 ? 3.011 -5.372 -6.244 1.00 96.81 74 CYS A C 1
ATOM 559 O O . CYS A 1 74 ? 3.002 -6.270 -5.403 1.00 96.81 74 CYS A O 1
ATOM 561 N N . ARG A 1 75 ? 2.857 -5.635 -7.546 1.00 95.94 75 ARG A N 1
ATOM 562 C CA . ARG A 1 75 ? 2.668 -6.968 -8.131 1.00 95.94 75 ARG A CA 1
ATOM 563 C C . ARG A 1 75 ? 3.807 -7.931 -7.797 1.00 95.94 75 ARG A C 1
ATOM 565 O O . ARG A 1 75 ? 3.525 -9.109 -7.597 1.00 95.94 75 ARG A O 1
ATOM 572 N N . TYR A 1 76 ? 5.041 -7.442 -7.733 1.00 97.19 76 TYR A N 1
ATOM 573 C CA . TYR A 1 76 ? 6.240 -8.261 -7.522 1.00 97.19 76 TYR A CA 1
ATOM 574 C C . TYR A 1 76 ? 6.594 -8.470 -6.050 1.00 97.19 76 TYR A C 1
ATOM 576 O O . TYR A 1 76 ? 7.570 -9.147 -5.752 1.00 97.19 76 TYR A O 1
ATOM 584 N N . TYR A 1 77 ? 5.838 -7.893 -5.114 1.00 97.44 77 TYR A N 1
ATOM 585 C CA . TYR A 1 77 ? 6.104 -8.097 -3.695 1.00 97.44 77 TYR A CA 1
ATOM 586 C C . TYR A 1 77 ? 5.775 -9.531 -3.280 1.00 97.44 77 TYR A C 1
ATOM 588 O O . TYR A 1 77 ? 4.617 -9.950 -3.359 1.00 97.44 77 TYR A O 1
ATOM 596 N N . ALA A 1 78 ? 6.791 -10.264 -2.838 1.00 96.44 78 ALA A N 1
ATOM 597 C CA . ALA A 1 78 ? 6.701 -11.669 -2.471 1.00 96.44 78 ALA A CA 1
ATOM 598 C C . ALA A 1 78 ? 7.416 -11.879 -1.130 1.00 96.44 78 ALA A C 1
ATOM 600 O O . ALA A 1 78 ? 8.609 -12.196 -1.127 1.00 96.44 78 ALA A O 1
ATOM 601 N N . PRO A 1 79 ? 6.718 -11.670 0.003 1.00 94.88 79 PRO A N 1
ATOM 602 C CA . PRO A 1 79 ? 7.319 -11.833 1.322 1.00 94.88 79 PRO A CA 1
ATOM 603 C C . PRO A 1 79 ? 7.855 -13.257 1.498 1.00 94.88 79 PRO A C 1
ATOM 605 O O . PRO A 1 79 ? 7.175 -14.225 1.148 1.00 94.88 79 PRO A O 1
ATOM 608 N N . GLY A 1 80 ? 9.071 -13.378 2.032 1.00 94.38 80 GLY A N 1
ATOM 609 C CA . GLY A 1 80 ? 9.741 -14.665 2.244 1.00 94.38 80 GLY A CA 1
ATOM 610 C C . GLY A 1 80 ? 10.663 -15.107 1.102 1.00 94.38 80 GLY A C 1
ATOM 611 O O . GLY A 1 80 ? 11.304 -16.152 1.214 1.00 94.38 80 GLY A O 1
ATOM 612 N N . LYS A 1 81 ? 10.773 -14.325 0.019 1.00 94.88 81 LYS A N 1
ATOM 613 C CA . LYS A 1 81 ? 11.893 -14.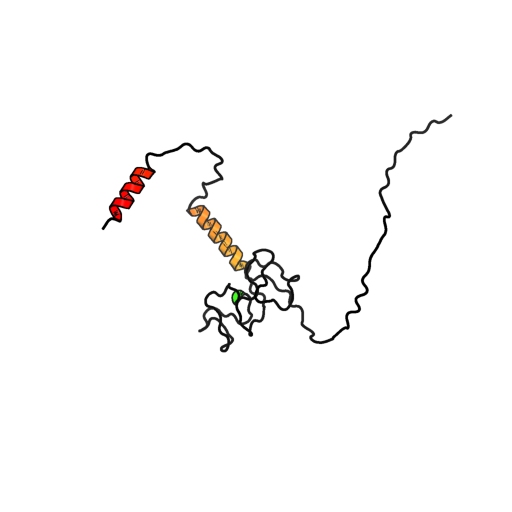448 -0.931 1.00 94.88 81 LYS A CA 1
ATOM 614 C C . LYS A 1 81 ? 13.138 -13.748 -0.383 1.00 94.88 81 LYS A C 1
ATOM 616 O O . LYS A 1 81 ? 13.043 -12.939 0.530 1.00 94.88 81 LYS A O 1
ATOM 621 N N . THR A 1 82 ? 14.298 -14.022 -0.980 1.00 93.69 82 THR A N 1
ATOM 622 C CA . THR A 1 82 ? 15.610 -13.492 -0.553 1.00 93.69 82 THR A CA 1
ATOM 623 C C . THR A 1 82 ? 15.622 -11.983 -0.308 1.00 93.69 82 THR A C 1
ATOM 625 O O . THR A 1 82 ? 16.220 -11.535 0.663 1.00 93.69 82 THR A O 1
ATOM 628 N N . ILE A 1 83 ? 14.940 -11.215 -1.162 1.00 95.00 83 ILE A N 1
ATOM 629 C CA . ILE A 1 83 ? 14.789 -9.755 -1.043 1.00 95.00 83 ILE A CA 1
ATOM 630 C C . ILE A 1 83 ? 13.324 -9.319 -0.856 1.00 95.00 83 ILE A C 1
ATOM 632 O O . ILE A 1 83 ? 12.993 -8.151 -1.029 1.00 95.00 83 ILE A O 1
ATOM 636 N N . ASP A 1 84 ? 12.410 -10.241 -0.542 1.00 96.69 84 ASP A N 1
ATOM 637 C CA . ASP A 1 84 ? 10.952 -10.010 -0.514 1.00 96.69 84 ASP A CA 1
ATOM 638 C C . ASP A 1 84 ? 10.340 -9.501 -1.839 1.00 96.69 84 ASP A C 1
ATOM 640 O O . ASP A 1 84 ? 9.264 -8.892 -1.868 1.00 96.69 84 ASP A O 1
ATOM 644 N N . CYS A 1 85 ? 11.019 -9.738 -2.960 1.00 97.50 85 CYS A N 1
ATOM 645 C CA . CYS A 1 85 ? 10.598 -9.333 -4.296 1.00 97.50 85 CYS A CA 1
ATOM 646 C C . CYS A 1 85 ? 10.825 -10.476 -5.293 1.00 97.50 85 CYS A C 1
ATOM 648 O O . CYS A 1 85 ? 11.769 -11.253 -5.154 1.00 97.50 85 CYS A O 1
ATOM 650 N N . GLU A 1 86 ? 9.947 -10.599 -6.288 1.00 97.06 86 GLU A N 1
ATOM 651 C CA . GLU A 1 86 ? 10.115 -11.540 -7.404 1.00 97.06 86 GLU A CA 1
ATOM 652 C C . GLU A 1 86 ? 11.041 -11.015 -8.500 1.00 97.06 86 GLU A C 1
ATOM 654 O O . GLU A 1 86 ? 11.611 -11.809 -9.238 1.00 97.06 86 GLU A O 1
ATOM 659 N N . GLU A 1 87 ? 11.173 -9.695 -8.613 1.00 97.06 87 GLU A N 1
ATOM 660 C CA . GLU A 1 87 ? 12.105 -9.057 -9.539 1.00 97.06 87 GLU A CA 1
ATOM 661 C C . GLU A 1 87 ? 13.485 -8.967 -8.882 1.00 97.06 87 GLU A C 1
ATOM 663 O O . GLU A 1 87 ? 13.675 -8.182 -7.953 1.00 97.06 87 GLU A O 1
ATOM 668 N N . GLU A 1 88 ? 14.437 -9.764 -9.370 1.00 94.56 88 GLU A N 1
ATOM 669 C CA . GLU A 1 88 ? 15.795 -9.877 -8.816 1.00 94.56 88 GLU A CA 1
ATOM 670 C C . GLU A 1 88 ? 16.606 -8.584 -8.942 1.00 94.56 88 GLU A C 1
ATOM 672 O O . GLU A 1 88 ? 17.517 -8.345 -8.153 1.00 94.56 88 GLU A O 1
ATOM 677 N N . ARG A 1 89 ? 16.281 -7.734 -9.926 1.00 95.75 89 ARG A N 1
ATOM 678 C CA . ARG A 1 89 ? 16.959 -6.445 -10.134 1.00 95.75 89 ARG A CA 1
ATOM 679 C C . ARG A 1 89 ? 16.378 -5.310 -9.292 1.00 95.75 89 ARG A C 1
ATOM 681 O O . ARG A 1 89 ? 16.895 -4.195 -9.359 1.00 95.75 89 ARG A O 1
ATOM 688 N N . ALA A 1 90 ? 15.287 -5.551 -8.567 1.00 96.69 90 ALA A N 1
ATOM 689 C CA . ALA A 1 90 ? 14.689 -4.546 -7.703 1.00 96.69 90 ALA A CA 1
ATOM 690 C C . ALA A 1 90 ? 15.480 -4.412 -6.396 1.00 96.69 90 ALA A C 1
ATOM 692 O O . ALA A 1 90 ? 15.980 -5.396 -5.861 1.00 96.69 90 ALA A O 1
ATOM 693 N N . ASP A 1 91 ? 15.513 -3.197 -5.850 1.00 95.31 91 ASP A N 1
ATOM 694 C CA . ASP A 1 91 ? 16.066 -2.902 -4.525 1.00 95.31 91 ASP A CA 1
ATOM 695 C C . ASP A 1 91 ? 14.930 -2.447 -3.587 1.00 95.31 91 ASP A C 1
ATOM 697 O O . ASP A 1 91 ? 14.604 -1.257 -3.509 1.00 95.31 91 ASP A O 1
ATOM 701 N N . PRO A 1 92 ? 14.182 -3.391 -2.985 1.00 95.81 92 PRO A N 1
ATOM 702 C CA . PRO A 1 92 ? 13.035 -3.059 -2.154 1.00 95.81 92 PRO A CA 1
ATOM 703 C C . PRO A 1 92 ? 13.490 -2.503 -0.793 1.00 95.81 92 PRO A C 1
ATOM 705 O O . PRO A 1 92 ? 14.340 -3.110 -0.142 1.00 95.81 92 PRO A O 1
ATOM 708 N N . PRO A 1 93 ? 12.869 -1.419 -0.287 1.00 95.75 93 PRO A N 1
ATOM 709 C CA . PRO A 1 93 ? 13.223 -0.832 1.005 1.00 95.75 93 PRO A CA 1
ATOM 710 C C . PRO A 1 93 ? 13.030 -1.821 2.157 1.00 95.75 93 PRO A C 1
ATOM 712 O O . PRO A 1 93 ? 12.300 -2.805 2.028 1.00 95.75 93 PRO A O 1
ATOM 715 N N . MET A 1 94 ? 13.641 -1.534 3.309 1.00 95.25 94 MET A N 1
ATOM 716 C CA . MET A 1 94 ? 13.466 -2.356 4.510 1.00 95.25 94 MET A CA 1
ATOM 717 C C . MET A 1 94 ? 12.006 -2.319 4.993 1.00 95.25 94 MET A C 1
ATOM 719 O O . MET A 1 94 ? 11.377 -3.365 5.144 1.00 95.25 94 MET A O 1
ATOM 723 N N . GLU A 1 95 ? 11.440 -1.115 5.137 1.00 96.56 95 GLU A N 1
ATOM 724 C CA . GLU A 1 95 ? 10.033 -0.923 5.494 1.00 96.56 95 GLU A CA 1
ATOM 725 C C . GLU A 1 95 ? 9.136 -1.038 4.253 1.00 96.56 95 GLU A C 1
ATOM 727 O O . GLU A 1 95 ? 9.086 -0.144 3.403 1.00 96.56 95 GLU A O 1
ATOM 732 N N . LYS A 1 96 ? 8.409 -2.153 4.140 1.00 96.50 96 LYS A N 1
ATOM 733 C CA . LYS A 1 96 ? 7.650 -2.517 2.931 1.00 96.50 96 LYS A CA 1
ATOM 734 C C . LYS A 1 96 ? 6.365 -1.702 2.755 1.00 96.50 96 LYS A C 1
ATOM 736 O O . LYS A 1 96 ? 5.847 -1.655 1.633 1.00 96.50 96 LYS A O 1
ATOM 741 N N . ALA A 1 97 ? 5.841 -1.103 3.825 1.00 96.12 97 ALA A N 1
ATOM 742 C CA . ALA A 1 97 ? 4.684 -0.208 3.772 1.00 96.12 97 ALA A CA 1
ATOM 743 C C . ALA A 1 97 ? 5.060 1.241 3.408 1.00 96.12 97 ALA A C 1
ATOM 745 O O . ALA A 1 97 ? 4.199 2.001 2.973 1.00 96.12 97 ALA A O 1
ATOM 746 N N . SER A 1 98 ? 6.340 1.616 3.513 1.00 95.81 98 SER A N 1
ATOM 747 C CA . SER A 1 98 ? 6.800 2.974 3.199 1.00 95.81 98 SER A CA 1
ATOM 748 C C . SER A 1 98 ? 6.855 3.259 1.692 1.00 95.81 98 SER A C 1
ATOM 750 O O . SER A 1 98 ? 6.921 2.346 0.858 1.00 95.81 98 SER A O 1
ATOM 752 N N . ALA A 1 99 ? 6.844 4.552 1.345 1.00 96.44 99 ALA A N 1
ATOM 753 C CA . ALA A 1 99 ? 7.058 5.024 -0.019 1.00 96.44 99 ALA A CA 1
ATOM 754 C C . ALA A 1 99 ? 8.387 4.499 -0.569 1.00 96.44 99 ALA A C 1
ATOM 756 O O . ALA A 1 99 ? 9.433 4.665 0.058 1.00 96.44 99 ALA A O 1
ATOM 757 N N . ASN A 1 100 ? 8.359 3.903 -1.760 1.00 93.94 100 ASN A N 1
ATOM 758 C CA . ASN A 1 100 ? 9.566 3.412 -2.414 1.00 93.94 100 ASN A CA 1
ATOM 759 C C . ASN A 1 100 ? 9.862 4.156 -3.723 1.00 93.94 100 ASN A C 1
ATOM 761 O O . ASN A 1 100 ? 9.010 4.826 -4.306 1.00 93.94 100 ASN A O 1
ATOM 765 N N . PHE A 1 101 ? 11.100 4.006 -4.188 1.00 95.94 101 PHE A N 1
ATOM 766 C CA . PHE A 1 101 ? 11.603 4.599 -5.428 1.00 95.94 101 PHE A CA 1
ATOM 767 C C . PHE A 1 101 ? 11.754 3.558 -6.546 1.00 95.94 101 PHE A C 1
ATOM 769 O O . PHE A 1 101 ? 12.443 3.804 -7.527 1.00 95.94 101 PHE A O 1
ATOM 776 N N . CYS A 1 102 ? 11.128 2.387 -6.397 1.00 95.94 102 CYS A N 1
ATOM 777 C CA . CYS A 1 102 ? 11.350 1.242 -7.271 1.00 95.94 102 CYS A CA 1
ATOM 778 C C . CYS A 1 102 ? 10.723 1.453 -8.659 1.00 95.94 102 CYS A C 1
ATOM 780 O O . CYS A 1 102 ? 9.502 1.521 -8.789 1.00 95.94 102 CYS A O 1
ATOM 782 N N . ASP A 1 103 ? 11.545 1.467 -9.709 1.00 95.38 103 ASP A N 1
ATOM 783 C CA . ASP A 1 103 ? 11.089 1.645 -11.100 1.00 95.38 103 ASP A CA 1
ATOM 784 C C . ASP A 1 103 ? 10.301 0.432 -11.642 1.00 95.38 103 ASP A C 1
ATOM 786 O O . ASP A 1 103 ? 9.517 0.523 -12.597 1.00 95.38 103 ASP A O 1
ATOM 790 N N . PHE A 1 104 ? 10.457 -0.723 -10.990 1.00 96.44 104 PHE A N 1
ATOM 791 C CA . PHE A 1 104 ? 9.702 -1.940 -11.284 1.00 96.44 104 PHE A CA 1
ATOM 792 C C . PHE A 1 104 ? 8.310 -1.950 -10.641 1.00 96.44 104 PHE A C 1
ATOM 794 O O . PHE A 1 104 ? 7.567 -2.913 -10.825 1.00 96.44 104 PHE A O 1
ATOM 801 N N . PHE A 1 105 ? 7.919 -0.908 -9.899 1.00 96.81 105 PHE A N 1
ATOM 802 C CA . PHE A 1 105 ? 6.608 -0.850 -9.262 1.00 96.81 105 PHE A CA 1
ATOM 803 C C . PHE A 1 105 ? 5.476 -1.030 -10.282 1.00 96.81 105 PHE A C 1
ATOM 805 O O . PHE A 1 105 ? 5.386 -0.329 -11.293 1.00 96.81 105 PHE A O 1
ATOM 812 N N . ARG A 1 106 ? 4.596 -1.999 -10.023 1.00 95.62 106 ARG A N 1
ATOM 813 C CA . ARG A 1 106 ? 3.375 -2.241 -10.799 1.00 95.62 106 ARG A CA 1
ATOM 814 C C . ARG A 1 106 ? 2.232 -2.464 -9.814 1.00 95.62 106 ARG A C 1
ATOM 816 O O . ARG A 1 106 ? 2.255 -3.493 -9.141 1.00 95.62 106 ARG A O 1
ATOM 823 N N . PRO A 1 107 ? 1.268 -1.540 -9.678 1.00 95.12 107 PRO A N 1
ATOM 824 C CA . PRO A 1 107 ? 0.238 -1.664 -8.657 1.00 95.12 107 PRO A CA 1
ATOM 825 C C . PRO A 1 107 ? -0.695 -2.847 -8.943 1.00 95.12 107 PRO A C 1
ATOM 827 O O . PRO A 1 107 ? -1.040 -3.123 -10.093 1.00 95.12 107 PRO A O 1
ATOM 830 N N . MET A 1 108 ? -1.111 -3.551 -7.891 1.00 94.44 108 MET A N 1
ATOM 831 C CA . MET A 1 108 ? -2.075 -4.650 -7.968 1.00 94.44 108 MET A CA 1
ATOM 832 C C . MET A 1 108 ? -2.928 -4.705 -6.698 1.00 94.44 108 MET A C 1
ATOM 834 O O . MET A 1 108 ? -2.492 -4.290 -5.627 1.00 94.44 108 MET A O 1
ATOM 838 N N . ASN A 1 109 ? -4.133 -5.265 -6.799 1.00 94.19 109 ASN A N 1
ATOM 839 C CA . ASN A 1 109 ? -4.990 -5.487 -5.637 1.00 94.19 109 ASN A CA 1
ATOM 840 C C . ASN A 1 109 ? -4.360 -6.532 -4.712 1.00 94.19 109 ASN A C 1
ATOM 842 O O . ASN A 1 109 ? -4.272 -7.709 -5.059 1.00 94.19 109 ASN A O 1
ATOM 846 N N . ARG A 1 110 ? -3.904 -6.069 -3.548 1.00 91.50 110 ARG A N 1
ATOM 847 C CA . ARG A 1 110 ? -3.222 -6.863 -2.513 1.00 91.50 110 ARG A CA 1
ATOM 848 C C . ARG A 1 110 ? -3.981 -6.910 -1.184 1.00 91.50 110 ARG A C 1
ATOM 850 O O . ARG A 1 110 ? -3.481 -7.459 -0.212 1.00 91.50 110 ARG A O 1
ATOM 857 N N . PHE A 1 111 ? -5.178 -6.334 -1.150 1.00 93.75 111 PHE A N 1
ATOM 858 C CA . PHE A 1 111 ? -6.029 -6.305 0.029 1.00 93.75 111 PHE A CA 1
ATOM 859 C C . PHE A 1 111 ? -6.637 -7.681 0.318 1.00 93.75 111 PHE A C 1
ATOM 861 O O . PHE A 1 111 ? -7.322 -8.245 -0.537 1.00 93.75 111 PHE A O 1
ATOM 868 N N . ASP A 1 112 ? -6.431 -8.190 1.533 1.00 89.31 112 ASP A N 1
ATOM 869 C CA . ASP A 1 112 ? -7.080 -9.402 2.035 1.00 89.31 112 ASP A CA 1
ATOM 870 C C . ASP A 1 112 ? -8.104 -9.046 3.123 1.00 89.31 112 ASP A C 1
ATOM 872 O O . ASP A 1 112 ? -7.764 -8.856 4.293 1.00 89.31 112 ASP A O 1
ATOM 876 N N . SER A 1 113 ? -9.381 -9.003 2.734 1.00 87.81 113 SER A N 1
ATOM 877 C CA . SER A 1 113 ? -10.496 -8.745 3.659 1.00 87.81 113 SER A CA 1
ATOM 878 C C . SER A 1 113 ? -10.581 -9.755 4.812 1.00 87.81 113 SER A C 1
ATOM 880 O O . SER A 1 113 ? -10.989 -9.395 5.918 1.00 87.81 113 SER A O 1
ATOM 882 N N . ALA A 1 114 ? -10.144 -11.003 4.602 1.00 86.38 114 ALA A N 1
ATOM 883 C CA . ALA A 1 114 ? -10.144 -12.018 5.650 1.00 86.38 114 ALA A CA 1
ATOM 884 C C . ALA A 1 114 ? -9.035 -11.767 6.683 1.00 86.38 114 ALA A C 1
ATOM 886 O O . ALA A 1 114 ? -9.163 -12.160 7.843 1.00 86.38 114 ALA A O 1
ATOM 887 N N . CYS A 1 115 ? -7.931 -11.124 6.291 1.00 82.62 115 CYS A N 1
ATOM 888 C CA . CYS A 1 115 ? -6.894 -10.682 7.223 1.00 82.62 115 CYS A CA 1
ATOM 889 C C . CYS A 1 115 ? -7.414 -9.582 8.158 1.00 82.62 115 CYS A C 1
ATOM 891 O O . CYS A 1 115 ? -7.215 -9.664 9.368 1.00 82.62 115 CYS A O 1
ATOM 893 N N . LEU A 1 116 ? -8.158 -8.610 7.626 1.00 80.62 116 LEU A N 1
ATOM 894 C CA . LEU A 1 116 ? -8.708 -7.506 8.418 1.00 80.62 116 LEU A CA 1
ATOM 895 C C . LEU A 1 116 ? -9.680 -7.984 9.499 1.00 80.62 116 LEU A C 1
ATOM 897 O O . LEU A 1 116 ? -9.481 -7.680 10.672 1.00 80.62 116 LEU A O 1
ATOM 901 N N . GLY A 1 117 ? -10.637 -8.845 9.137 1.00 84.12 117 GLY A N 1
ATOM 902 C CA . GLY A 1 117 ? -11.566 -9.418 10.116 1.00 84.12 117 GLY A CA 1
ATOM 903 C C . GLY A 1 117 ? -10.874 -10.256 11.202 1.00 84.12 117 GLY A C 1
ATOM 904 O O . GLY A 1 117 ? -11.326 -10.281 12.348 1.00 84.12 117 GLY A O 1
ATOM 905 N N . ARG A 1 118 ? -9.751 -10.919 10.878 1.00 87.06 118 ARG A N 1
ATOM 906 C CA . ARG A 1 118 ? -8.919 -11.619 11.875 1.00 87.06 118 ARG A CA 1
ATOM 907 C C . ARG A 1 118 ? -8.248 -10.640 12.837 1.00 87.06 118 ARG A C 1
ATOM 909 O O . ARG A 1 118 ? -8.257 -10.902 14.036 1.00 87.06 118 ARG A O 1
ATOM 916 N N . THR A 1 119 ? -7.709 -9.530 12.335 1.00 85.56 119 THR A N 1
ATOM 917 C CA . THR A 1 119 ? -7.095 -8.479 13.162 1.00 85.56 119 THR A CA 1
ATOM 918 C C . THR A 1 119 ? -8.116 -7.842 14.102 1.00 85.56 119 THR A C 1
ATOM 920 O O . THR A 1 119 ? -7.836 -7.705 15.289 1.00 85.56 119 THR A O 1
ATOM 923 N N . ASP A 1 120 ? -9.314 -7.520 13.616 1.00 87.00 120 ASP A N 1
ATOM 924 C CA . ASP A 1 120 ? -10.361 -6.909 14.447 1.00 87.00 120 ASP A CA 1
ATOM 925 C C . ASP A 1 120 ? -10.867 -7.876 15.519 1.00 87.00 120 ASP A C 1
ATOM 927 O O . ASP A 1 120 ? -11.004 -7.508 16.686 1.00 87.00 120 ASP A O 1
ATOM 931 N N . ARG A 1 121 ? -11.045 -9.156 15.168 1.00 90.56 121 ARG A N 1
ATOM 932 C CA . ARG A 1 121 ? -11.354 -10.195 16.156 1.00 90.56 121 ARG A CA 1
ATOM 933 C C . ARG A 1 121 ? -10.247 -10.335 17.199 1.00 90.56 121 ARG A C 1
ATOM 935 O O . ARG A 1 121 ? -10.560 -10.481 18.376 1.00 90.56 121 ARG A O 1
ATOM 942 N N . ALA A 1 122 ? -8.981 -10.312 16.785 1.00 91.00 122 ALA A N 1
ATOM 943 C CA . ALA A 1 122 ? -7.851 -10.396 17.705 1.00 91.00 122 ALA A CA 1
ATOM 944 C C . ALA A 1 122 ? -7.818 -9.194 18.662 1.00 91.00 122 ALA A C 1
ATOM 946 O O . ALA A 1 122 ? -7.647 -9.396 19.860 1.00 91.00 122 ALA A O 1
ATOM 947 N N . ARG A 1 123 ? -8.065 -7.972 18.166 1.00 88.81 123 ARG A N 1
ATOM 948 C CA . ARG A 1 123 ? -8.194 -6.766 19.004 1.00 88.81 123 ARG A CA 1
ATOM 949 C C . ARG A 1 123 ? -9.300 -6.921 20.044 1.00 88.81 123 ARG A C 1
ATOM 951 O O . ARG A 1 123 ? -9.015 -6.862 21.231 1.00 88.81 123 ARG A O 1
ATOM 958 N N . HIS A 1 124 ? -10.515 -7.269 19.618 1.00 92.88 124 HIS A N 1
ATOM 959 C CA . HIS A 1 124 ? -11.632 -7.490 20.542 1.00 92.88 124 HIS A CA 1
ATOM 960 C C . HIS A 1 124 ? -11.361 -8.587 21.580 1.00 92.88 124 HIS A C 1
ATOM 962 O O . HIS A 1 124 ? -11.803 -8.489 22.726 1.00 92.88 124 HIS A O 1
ATOM 968 N N . GLN A 1 125 ? -10.649 -9.649 21.192 1.00 95.00 125 GLN A N 1
ATOM 969 C CA . GLN A 1 125 ? -10.244 -10.700 22.123 1.00 95.00 125 GLN A CA 1
ATOM 970 C C . GLN A 1 125 ? -9.260 -10.175 23.169 1.00 95.00 125 GLN A C 1
ATOM 972 O O . GLN A 1 125 ? -9.434 -10.481 24.344 1.00 95.00 125 GLN A O 1
ATOM 977 N N . LEU A 1 126 ? -8.270 -9.372 22.773 1.00 93.44 126 LEU A N 1
ATOM 978 C CA . LEU A 1 126 ? -7.336 -8.747 23.711 1.00 93.44 126 LEU A CA 1
ATOM 979 C C . LEU A 1 126 ? -8.064 -7.790 24.664 1.00 93.44 126 LEU A C 1
ATOM 981 O O . LEU A 1 126 ? -7.886 -7.908 25.874 1.00 93.44 126 LEU A O 1
ATOM 985 N N . ASP A 1 127 ? -8.953 -6.937 24.153 1.00 93.06 127 ASP A N 1
ATOM 986 C CA . ASP A 1 127 ? -9.742 -6.008 24.979 1.00 93.06 127 ASP A CA 1
ATOM 987 C C . ASP A 1 127 ? -10.601 -6.749 26.012 1.00 93.06 127 ASP A C 1
ATOM 989 O O . ASP A 1 127 ? -10.745 -6.318 27.156 1.00 93.06 127 ASP A O 1
ATOM 993 N N . SER A 1 128 ? -11.141 -7.909 25.629 1.00 93.94 128 SER A N 1
ATOM 994 C CA . SER A 1 128 ? -11.917 -8.767 26.531 1.00 93.94 128 SER A CA 1
ATOM 995 C C . SER A 1 128 ? -11.053 -9.420 27.615 1.00 93.94 128 SER A C 1
ATOM 997 O O . SER A 1 128 ? -11.544 -9.671 28.712 1.00 93.94 128 SER A O 1
ATOM 999 N N . LEU A 1 129 ? -9.784 -9.721 27.317 1.00 92.69 129 LEU A N 1
ATOM 1000 C CA . LEU A 1 129 ? -8.852 -10.339 28.267 1.00 92.69 129 LEU A CA 1
ATOM 1001 C C . LEU A 1 129 ? -8.282 -9.329 29.263 1.00 92.69 129 LEU A C 1
ATOM 1003 O O . LEU A 1 129 ? -8.074 -9.679 30.423 1.00 92.69 129 LEU A O 1
ATOM 1007 N N . PHE A 1 130 ? -8.027 -8.101 28.812 1.00 91.31 130 PHE A N 1
ATOM 1008 C CA . PHE A 1 130 ? -7.408 -7.056 29.630 1.00 91.31 130 PHE A CA 1
ATOM 1009 C C . PHE A 1 130 ? -8.411 -6.055 30.216 1.00 91.31 130 PHE A C 1
ATOM 1011 O O . PHE A 1 130 ? -8.026 -5.263 31.067 1.00 91.31 130 PHE A O 1
ATOM 1018 N N . GLY A 1 131 ? -9.689 -6.142 29.832 1.00 75.75 131 GLY A N 1
ATOM 1019 C CA . GLY A 1 131 ? -10.782 -5.356 30.393 1.00 75.75 131 GLY A CA 1
ATOM 1020 C C . GLY A 1 131 ? -10.729 -3.892 29.967 1.00 75.75 131 GLY A C 1
ATOM 1021 O O . GLY A 1 131 ? -10.068 -3.076 30.601 1.00 75.75 131 GLY A O 1
ATOM 1022 N N . ALA A 1 132 ? -11.506 -3.525 28.947 1.00 61.97 132 ALA A N 1
ATOM 1023 C CA . ALA A 1 132 ? -11.857 -2.130 28.693 1.00 61.97 132 ALA A CA 1
ATOM 1024 C C . ALA A 1 132 ? -12.802 -1.611 29.799 1.00 61.97 132 ALA A C 1
ATOM 1026 O O . ALA A 1 132 ? -14.013 -1.505 29.613 1.00 61.97 132 ALA A O 1
ATOM 1027 N N . SER A 1 133 ? -12.241 -1.322 30.972 1.00 52.88 133 SER A N 1
ATOM 1028 C CA . SER A 1 133 ? -12.836 -0.452 31.986 1.00 52.88 133 SER A CA 1
ATOM 1029 C C . SER A 1 133 ? -12.055 0.855 32.036 1.00 52.88 133 SER A C 1
ATOM 1031 O O . SER A 1 133 ? -11.504 1.208 33.063 1.00 52.88 133 SER A O 1
ATOM 1033 N N . GLU A 1 134 ? -12.029 1.576 30.928 1.00 53.41 134 GLU A N 1
ATOM 1034 C CA . GLU A 1 134 ? -12.001 3.037 30.954 1.00 53.41 134 GLU A CA 1
ATOM 1035 C C . GLU A 1 134 ? -13.008 3.457 29.882 1.00 53.41 134 GLU A C 1
ATOM 1037 O O . GLU A 1 134 ? -12.676 3.871 28.775 1.00 53.41 134 GLU A O 1
ATOM 1042 N N . ALA A 1 135 ? -14.286 3.226 30.196 1.00 46.75 135 ALA A N 1
ATOM 1043 C CA . ALA A 1 135 ? -15.311 4.131 29.717 1.00 46.75 135 ALA A CA 1
ATOM 1044 C C . ALA A 1 135 ? -14.883 5.520 30.183 1.00 46.75 135 ALA A C 1
ATOM 1046 O O . ALA A 1 135 ? -14.636 5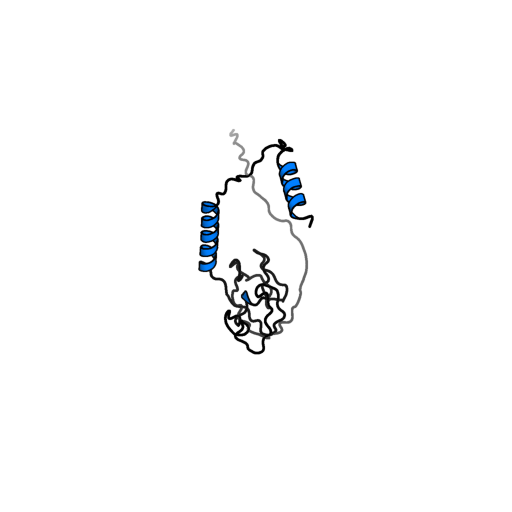.699 31.374 1.00 46.75 135 ALA A O 1
ATOM 1047 N N . ASP A 1 136 ? -14.754 6.438 29.233 1.00 45.97 136 ASP A N 1
ATOM 1048 C CA . ASP A 1 136 ? -14.353 7.821 29.426 1.00 45.97 136 ASP A CA 1
ATOM 1049 C C . ASP A 1 136 ? -14.925 8.409 30.723 1.00 45.97 136 ASP A C 1
ATOM 1051 O O . ASP A 1 136 ? -16.090 8.812 30.814 1.00 45.97 136 ASP A O 1
ATOM 1055 N N . GLY A 1 137 ? -14.074 8.441 31.747 1.00 41.66 137 GLY A N 1
ATOM 1056 C CA . GLY A 1 137 ? -14.297 9.165 32.979 1.00 41.66 137 GLY A CA 1
ATOM 1057 C C . GLY A 1 137 ? -14.188 10.656 32.700 1.00 41.66 137 GLY A C 1
ATOM 1058 O O . GLY A 1 137 ? -13.129 11.258 32.849 1.00 41.66 137 GLY A O 1
ATOM 1059 N N . ALA A 1 138 ? -15.307 11.280 32.343 1.00 47.62 138 ALA A N 1
ATOM 1060 C CA . ALA A 1 138 ? -15.545 12.651 32.763 1.00 47.62 138 ALA A CA 1
ATOM 1061 C C . ALA A 1 138 ? -15.756 12.621 34.287 1.00 47.62 138 ALA A C 1
ATOM 1063 O O . ALA A 1 138 ? -16.860 12.363 34.763 1.00 47.62 138 ALA A O 1
ATOM 1064 N N . GLY A 1 139 ? -14.679 12.806 35.051 1.00 40.25 139 GLY A N 1
ATOM 1065 C CA . GLY A 1 139 ? -14.716 12.827 36.510 1.00 40.25 139 GLY A CA 1
ATOM 1066 C C . GLY A 1 139 ? -13.492 13.531 37.082 1.00 40.25 139 GLY A C 1
ATOM 1067 O O . GLY A 1 139 ? -12.361 13.163 36.783 1.00 40.25 139 GLY A O 1
ATOM 1068 N N . GLU A 1 140 ? -13.762 14.573 37.862 1.00 39.44 140 GLU A N 1
ATOM 1069 C CA . GLU A 1 140 ? -12.844 15.492 38.525 1.00 39.44 140 GLU A CA 1
ATOM 1070 C C . GLU A 1 140 ? -11.481 14.959 39.006 1.00 39.44 140 GLU A C 1
ATOM 1072 O O . GLU A 1 140 ? -11.339 13.903 39.619 1.00 39.44 140 GLU A O 1
ATOM 1077 N N . MET A 1 141 ? -10.497 15.854 38.877 1.00 48.28 141 MET A N 1
ATOM 1078 C CA . MET A 1 141 ? -9.243 15.887 39.625 1.00 48.28 141 MET A CA 1
ATOM 1079 C C . MET A 1 141 ? -9.504 15.898 41.142 1.00 48.28 141 MET A C 1
ATOM 1081 O O . MET A 1 141 ? -9.682 16.959 41.742 1.00 48.28 141 MET A O 1
ATOM 1085 N N . ALA A 1 142 ? -9.453 14.732 41.779 1.00 48.09 142 ALA A N 1
ATOM 1086 C CA . ALA A 1 142 ? -9.183 14.617 43.208 1.00 48.09 142 ALA A CA 1
ATOM 1087 C C . ALA A 1 142 ? -7.802 13.973 43.381 1.00 48.09 142 ALA A C 1
ATOM 1089 O O . ALA A 1 142 ? -7.598 12.801 43.074 1.00 48.09 142 ALA A O 1
ATOM 1090 N N . GLY A 1 143 ? -6.833 14.789 43.802 1.00 51.22 143 GLY A N 1
ATOM 1091 C CA . GLY A 1 143 ? -5.435 14.400 43.952 1.00 51.22 143 GLY A CA 1
ATOM 1092 C C . GLY A 1 143 ? -5.219 13.280 44.970 1.00 51.22 143 GLY A C 1
ATOM 1093 O O . GLY A 1 143 ? -5.847 13.241 46.025 1.00 51.22 143 GLY A O 1
ATOM 1094 N N . ASN A 1 144 ? -4.267 12.404 44.656 1.00 56.78 144 ASN A N 1
ATOM 1095 C CA . ASN A 1 144 ? -3.627 11.506 45.610 1.00 56.78 144 ASN A CA 1
ATOM 1096 C C . ASN A 1 144 ? -2.108 11.702 45.490 1.00 56.78 144 ASN A C 1
ATOM 1098 O O . ASN A 1 144 ? -1.434 10.994 44.741 1.00 56.78 144 ASN A O 1
ATOM 1102 N N . ASP A 1 145 ? -1.585 12.726 46.166 1.00 54.66 145 ASP A N 1
ATOM 1103 C CA . ASP A 1 145 ? -0.176 13.145 46.098 1.00 54.66 145 ASP A CA 1
ATOM 1104 C C . ASP A 1 145 ? 0.773 12.280 46.951 1.00 54.66 145 ASP A C 1
ATOM 1106 O O . ASP A 1 145 ? 1.987 12.391 46.827 1.00 54.66 145 ASP A O 1
ATOM 1110 N N . GLY A 1 146 ? 0.256 11.353 47.763 1.00 59.19 146 GLY A N 1
ATOM 1111 C CA . GLY A 1 146 ? 1.096 10.557 48.664 1.00 59.19 146 GLY A CA 1
ATOM 1112 C C . GLY A 1 146 ? 1.749 9.322 48.033 1.00 59.19 146 GLY A C 1
ATOM 1113 O O . GLY A 1 146 ? 2.796 8.871 48.497 1.00 59.19 146 GLY A O 1
ATOM 1114 N N . SER A 1 147 ? 1.147 8.740 46.990 1.00 58.12 147 SER A N 1
ATOM 1115 C CA . SER A 1 147 ? 1.596 7.437 46.465 1.00 58.12 147 SER A CA 1
ATOM 1116 C C . SER A 1 147 ? 2.669 7.543 45.378 1.00 58.12 147 SER A C 1
ATOM 1118 O O . SER A 1 147 ? 3.489 6.634 45.254 1.00 58.12 147 SER A O 1
ATOM 1120 N N . ASN A 1 148 ? 2.671 8.624 44.591 1.00 67.56 148 ASN A N 1
ATOM 1121 C CA . ASN A 1 148 ? 3.629 8.797 43.493 1.00 67.56 148 ASN A CA 1
ATOM 1122 C C . ASN A 1 148 ? 5.013 9.225 43.992 1.00 67.56 148 ASN A C 1
ATOM 1124 O O . ASN A 1 148 ? 6.013 8.725 43.487 1.00 67.56 148 ASN A O 1
ATOM 1128 N N . ASP A 1 149 ? 5.084 10.047 45.040 1.00 70.75 149 ASP A N 1
ATOM 1129 C CA . ASP A 1 149 ? 6.358 10.467 45.638 1.00 70.75 149 ASP A CA 1
ATOM 1130 C C . ASP A 1 149 ? 7.137 9.293 46.245 1.00 70.75 149 ASP A C 1
ATOM 1132 O O . ASP A 1 149 ? 8.362 9.222 46.146 1.00 70.75 149 ASP A O 1
ATOM 1136 N N . ALA A 1 150 ? 6.433 8.330 46.844 1.00 75.75 150 ALA A N 1
ATOM 1137 C CA . ALA A 1 150 ? 7.053 7.116 47.368 1.00 75.75 150 ALA A CA 1
ATOM 1138 C C . ALA A 1 150 ? 7.561 6.190 46.247 1.00 75.75 150 ALA A C 1
ATOM 1140 O O . ALA A 1 150 ? 8.598 5.545 46.404 1.00 75.75 150 ALA A O 1
ATOM 1141 N N . ALA A 1 151 ? 6.850 6.133 45.117 1.00 83.25 151 ALA A N 1
ATOM 1142 C CA . ALA A 1 151 ? 7.262 5.357 43.950 1.00 83.25 151 ALA A CA 1
ATOM 1143 C C . ALA A 1 151 ? 8.469 5.989 43.234 1.00 83.25 151 ALA A C 1
ATOM 1145 O O . ALA A 1 151 ? 9.384 5.264 42.849 1.00 83.25 151 ALA A O 1
ATOM 1146 N N . LEU A 1 152 ? 8.505 7.322 43.123 1.00 79.00 152 LEU A N 1
ATOM 1147 C CA . LEU A 1 152 ? 9.615 8.077 42.532 1.00 79.00 152 LEU A CA 1
ATOM 1148 C C . LEU A 1 152 ? 10.907 7.921 43.335 1.00 79.00 152 LEU A C 1
ATOM 1150 O O . LEU A 1 152 ? 11.934 7.583 42.761 1.00 79.00 152 LEU A O 1
ATOM 1154 N N . ARG A 1 153 ? 10.847 8.042 44.668 1.00 81.94 153 ARG A N 1
ATOM 1155 C CA . ARG A 1 153 ? 12.030 7.827 45.526 1.00 81.94 153 ARG A CA 1
ATOM 1156 C C . ARG A 1 153 ? 12.602 6.420 45.392 1.00 81.94 153 ARG A C 1
ATOM 1158 O O . ARG A 1 153 ? 13.808 6.240 45.346 1.00 81.94 153 ARG A O 1
ATOM 1165 N N . LYS A 1 154 ? 11.723 5.420 45.291 1.00 86.31 154 LYS A N 1
ATOM 1166 C CA . LYS A 1 154 ? 12.135 4.024 45.128 1.00 86.31 154 LYS A CA 1
ATOM 1167 C C . LYS A 1 154 ? 12.761 3.745 43.758 1.00 86.31 154 LYS A C 1
ATOM 1169 O O . LYS A 1 154 ? 13.546 2.810 43.649 1.00 86.31 154 LYS A O 1
ATOM 1174 N N . LEU A 1 155 ? 12.383 4.506 42.730 1.00 88.06 155 LEU A N 1
ATOM 1175 C CA . LEU A 1 155 ? 13.007 4.449 41.410 1.00 88.06 155 LEU A CA 1
ATOM 1176 C C . LEU A 1 155 ? 14.377 5.132 41.421 1.00 88.06 155 LEU A C 1
ATOM 1178 O O . LEU A 1 155 ? 15.321 4.520 40.939 1.00 88.06 155 LEU A O 1
ATOM 1182 N N . ASP A 1 156 ? 14.509 6.322 42.012 1.00 86.12 156 ASP A N 1
ATOM 1183 C CA . ASP A 1 156 ? 15.806 7.011 42.113 1.00 86.12 156 ASP A CA 1
ATOM 1184 C C . ASP A 1 156 ? 16.839 6.154 42.870 1.00 86.12 156 ASP A C 1
ATOM 1186 O O . ASP A 1 156 ? 17.936 5.935 42.365 1.00 86.12 156 ASP A O 1
ATOM 1190 N N . ASP A 1 157 ? 16.450 5.530 43.991 1.00 85.44 157 ASP A N 1
ATOM 1191 C CA . ASP A 1 157 ? 17.311 4.613 44.763 1.00 85.44 157 ASP A CA 1
ATOM 1192 C C . ASP A 1 157 ? 17.790 3.375 43.965 1.00 85.44 157 ASP A C 1
ATOM 1194 O O . ASP A 1 157 ? 18.757 2.720 44.352 1.00 85.44 157 ASP A O 1
ATOM 1198 N N . LEU A 1 158 ? 17.096 2.999 42.883 1.00 88.62 158 LEU A N 1
ATOM 1199 C CA . LEU A 1 158 ? 17.422 1.831 42.053 1.00 88.62 158 LEU A CA 1
ATOM 1200 C C . LEU A 1 158 ? 18.436 2.137 40.943 1.00 88.62 158 LEU A C 1
ATOM 1202 O O . LEU A 1 158 ? 19.004 1.194 40.390 1.00 88.62 158 LEU A O 1
ATOM 1206 N N . PHE A 1 159 ? 18.626 3.410 40.585 1.00 86.69 159 PHE A N 1
ATOM 1207 C CA . PHE A 1 159 ? 19.387 3.820 39.399 1.00 86.69 159 PHE A CA 1
ATOM 1208 C C . PHE A 1 159 ? 20.597 4.725 39.697 1.00 86.69 159 PHE A C 1
ATOM 1210 O O . PHE A 1 159 ? 21.231 5.182 38.749 1.00 86.69 159 PHE A O 1
ATOM 1217 N N . ASP A 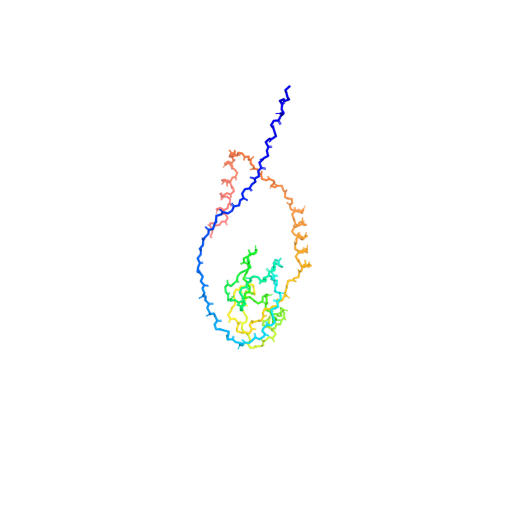1 160 ? 20.938 4.955 40.967 1.00 71.81 160 ASP A N 1
ATOM 1218 C CA . ASP A 1 160 ? 22.014 5.874 41.391 1.00 71.81 160 ASP A CA 1
ATOM 1219 C C . ASP A 1 160 ? 23.384 5.181 41.649 1.00 71.81 160 ASP A C 1
ATOM 1221 O O . ASP A 1 160 ? 24.130 5.583 42.543 1.00 71.81 160 ASP A O 1
ATOM 1225 N N . ASP A 1 161 ? 23.724 4.137 40.872 1.00 57.19 161 ASP A N 1
ATOM 1226 C CA . ASP A 1 161 ? 25.006 3.383 40.914 1.00 57.19 161 ASP A CA 1
ATOM 1227 C C . ASP A 1 161 ? 25.832 3.580 39.620 1.00 57.19 161 ASP A C 1
ATOM 1229 O O . ASP A 1 161 ? 25.266 3.398 38.512 1.00 57.19 161 ASP A O 1
#

pLDDT: mean 78.45, std 20.4, range [39.44, 97.81]

Radius of gyration: 30.51 Å; chains: 1; bounding box: 98×51×78 Å

Sequence (161 aa):
MFGLRMKVHIIASDDSESKSSDTVTLLSNSGGSDKVVKLVCWNCGASLAEQPTPIRRHDQCPCCFEVLHCCRMCRYYAPGKTIDCEEERADPPMEKASANFCDFFRPMNRFDSACLGRTDRARHQLDSLFGASEADGAGEMAGNDGSNDAALRKLDDLFDD

Foldseek 3Di:
DDDDDDDDDDDDDDDDDDDDDDDDPDDDDDDDPPPPDFEADQPPRHTCSVPDPPQDLCDADPPPRFTCQFLSFFPQQQPPPPQSGNPPPWNHDPPRRHRDPTPNGDGDHNHDPVVVVVVVVVVVVVCVVVPPPCPPPPDDDDDDPPPVVVVVVVVCVVPVD

Secondary structure (DSSP, 8-state):
---PPPPP--------------------------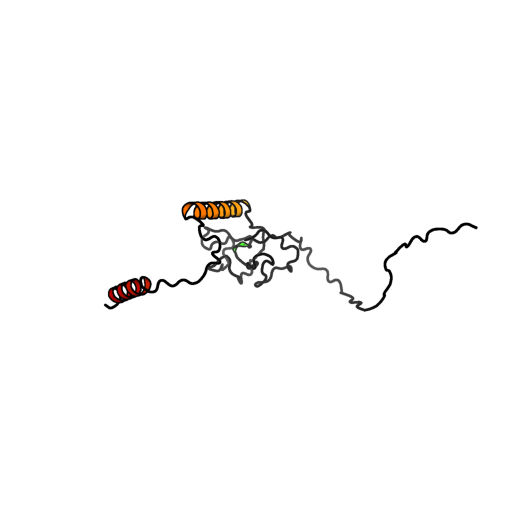-----B-TTT--B-TTSPSSPPTT-B-TTT--BSSBGGGBTTB-TTSTTSBS-TT----SSTTSB---TT--B-----HHHHHHHHHHHHHHHHHHT--------------HHHHHHHHHHHHHH--